Protein AF-A0A9W7JDX1-F1 (afdb_monomer_lite)

pLDDT: mean 94.57, std 7.33, range [54.56, 98.75]

Radius of gyration: 12.8 Å; chains: 1; bounding box: 27×19×37 Å

Structure (mmCIF, N/CA/C/O backbone):
data_AF-A0A9W7JDX1-F1
#
_entry.id   AF-A0A9W7JDX1-F1
#
loop_
_atom_site.group_PDB
_atom_site.id
_atom_site.type_symbol
_atom_site.label_atom_id
_atom_site.label_alt_id
_atom_site.label_comp_id
_atom_site.label_asym_id
_atom_site.label_entity_id
_atom_site.label_seq_id
_atom_site.pdbx_PDB_ins_code
_atom_site.Cartn_x
_atom_site.Cartn_y
_atom_site.Cartn_z
_atom_site.occupancy
_atom_site.B_iso_or_equiv
_atom_site.auth_seq_id
_atom_site.auth_comp_id
_atom_site.auth_asym_id
_atom_site.auth_atom_id
_atom_site.pdbx_PDB_model_num
ATOM 1 N N . MET A 1 1 ? 1.319 -6.743 -10.072 1.00 91.00 1 MET A N 1
ATOM 2 C CA . MET A 1 1 ? -0.100 -6.787 -9.621 1.00 91.00 1 MET A CA 1
ATOM 3 C C . MET A 1 1 ? -0.126 -6.725 -8.095 1.00 91.00 1 MET A C 1
ATOM 5 O O . MET A 1 1 ? 0.940 -6.750 -7.492 1.00 91.00 1 MET A O 1
ATOM 9 N N . CYS A 1 2 ? -1.292 -6.623 -7.458 1.00 97.00 2 CYS A N 1
ATOM 10 C CA . CYS A 1 2 ? -1.390 -6.691 -6.000 1.00 97.00 2 CYS A CA 1
ATOM 11 C C . CYS A 1 2 ? -2.699 -7.346 -5.545 1.00 97.00 2 CYS A C 1
ATOM 13 O O . CYS A 1 2 ? -3.661 -7.407 -6.314 1.00 97.00 2 CYS A O 1
ATOM 15 N N . THR A 1 3 ? -2.705 -7.841 -4.309 1.00 97.94 3 THR A N 1
ATOM 16 C CA . THR A 1 3 ? -3.874 -8.405 -3.624 1.00 97.94 3 THR A CA 1
ATOM 17 C C . THR A 1 3 ? -4.004 -7.814 -2.226 1.00 97.94 3 THR A C 1
ATOM 19 O O . THR A 1 3 ? -3.009 -7.394 -1.633 1.00 97.94 3 THR A O 1
ATOM 22 N N . LEU A 1 4 ? -5.221 -7.825 -1.683 1.00 98.56 4 LEU A N 1
ATOM 23 C CA . LEU A 1 4 ? -5.514 -7.418 -0.312 1.00 98.56 4 LEU A CA 1
ATOM 24 C C . LEU A 1 4 ? -6.248 -8.543 0.424 1.00 98.56 4 LEU A C 1
ATOM 26 O O . LEU A 1 4 ? -7.309 -8.984 -0.013 1.00 98.56 4 LEU A O 1
ATOM 30 N N . GLU A 1 5 ? -5.706 -8.964 1.562 1.00 98.38 5 GLU A N 1
ATOM 31 C CA . GLU A 1 5 ? -6.323 -9.928 2.474 1.00 98.38 5 GLU A CA 1
ATOM 32 C C . GLU A 1 5 ? -6.604 -9.264 3.830 1.00 98.38 5 GLU A C 1
ATOM 34 O O . GLU A 1 5 ? -5.821 -8.437 4.296 1.00 98.38 5 GLU A O 1
ATOM 39 N N . LYS A 1 6 ? -7.707 -9.631 4.492 1.00 97.75 6 LYS A N 1
ATOM 40 C CA . LYS A 1 6 ? -8.032 -9.172 5.849 1.00 97.75 6 LYS A CA 1
ATOM 41 C C . LYS A 1 6 ? -8.061 -10.349 6.822 1.00 97.75 6 LYS A C 1
ATOM 43 O O . LYS A 1 6 ? -8.778 -11.319 6.594 1.00 97.75 6 LYS A O 1
ATOM 48 N N . ARG A 1 7 ? -7.339 -10.227 7.939 1.00 97.31 7 ARG A N 1
ATOM 49 C CA . ARG A 1 7 ? -7.301 -11.187 9.055 1.00 97.31 7 ARG A CA 1
ATOM 50 C C . ARG A 1 7 ? -7.557 -10.450 10.368 1.00 97.31 7 ARG A C 1
ATOM 52 O O . ARG A 1 7 ? -6.646 -9.878 10.963 1.00 97.31 7 ARG A O 1
ATOM 59 N N . GLY A 1 8 ? -8.813 -10.420 10.811 1.00 95.38 8 GLY A N 1
ATOM 60 C CA . GLY A 1 8 ? -9.209 -9.597 11.959 1.00 95.38 8 GLY A CA 1
ATOM 61 C C . GLY A 1 8 ? -8.932 -8.110 11.697 1.00 95.38 8 GLY A C 1
ATOM 62 O O . GLY A 1 8 ? -9.425 -7.561 10.712 1.00 95.38 8 GLY A O 1
ATOM 63 N N . GLY A 1 9 ? -8.138 -7.470 12.564 1.00 96.94 9 GLY A N 1
ATOM 64 C CA . GLY A 1 9 ? -7.679 -6.080 12.399 1.00 96.94 9 GLY A CA 1
ATOM 65 C C . GLY A 1 9 ? -6.457 -5.904 11.485 1.00 96.94 9 GLY A C 1
ATOM 66 O O . GLY A 1 9 ? -5.999 -4.779 11.296 1.00 96.94 9 GLY A O 1
ATOM 67 N N . LEU A 1 10 ? -5.905 -6.989 10.933 1.00 98.44 10 LEU A N 1
ATOM 68 C CA . LEU A 1 10 ? -4.743 -6.943 10.046 1.00 98.44 10 LEU A CA 1
ATOM 69 C C . LEU A 1 10 ? -5.183 -6.928 8.584 1.00 98.44 10 LEU A C 1
ATOM 71 O O . LEU A 1 10 ? -5.950 -7.786 8.147 1.00 98.44 10 LEU A O 1
ATOM 75 N N . PHE A 1 11 ? -4.643 -5.989 7.820 1.00 98.75 11 PHE A N 1
ATOM 76 C CA . PHE A 1 11 ? -4.794 -5.897 6.375 1.00 98.75 11 PHE A CA 1
ATOM 77 C C . PHE A 1 11 ? -3.443 -6.209 5.737 1.00 98.75 11 PHE A C 1
ATOM 79 O O . PHE A 1 11 ? -2.460 -5.531 6.023 1.00 98.75 11 PHE A O 1
ATOM 86 N N . LEU A 1 12 ? -3.375 -7.241 4.902 1.00 98.69 12 LEU A N 1
ATOM 87 C CA . LEU A 1 12 ? -2.160 -7.667 4.221 1.00 98.69 12 LEU A CA 1
ATOM 88 C C . LEU A 1 12 ? -2.283 -7.305 2.744 1.00 98.69 12 LEU A C 1
ATOM 90 O O . LEU A 1 12 ? -3.048 -7.925 2.006 1.00 98.69 12 LEU A O 1
ATOM 94 N N . LEU A 1 13 ? -1.539 -6.287 2.322 1.00 98.56 13 LEU A N 1
ATOM 95 C CA . LEU A 1 13 ? -1.427 -5.884 0.927 1.00 98.56 13 LEU A CA 1
ATOM 96 C C . LEU A 1 13 ? -0.147 -6.487 0.343 1.00 98.56 13 LEU A C 1
ATOM 98 O O . LEU A 1 13 ? 0.953 -6.111 0.745 1.00 98.56 13 LEU A O 1
ATOM 102 N N . MET A 1 14 ? -0.289 -7.404 -0.610 1.00 98.06 14 MET A N 1
ATOM 103 C CA . MET A 1 14 ? 0.837 -8.111 -1.216 1.00 98.06 14 MET A CA 1
ATOM 104 C C . MET A 1 14 ? 1.025 -7.690 -2.672 1.00 98.06 14 MET A C 1
ATOM 106 O O . MET A 1 14 ? 0.104 -7.808 -3.479 1.00 98.06 14 MET A O 1
ATOM 110 N N . LEU A 1 15 ? 2.225 -7.228 -3.021 1.00 97.69 15 LEU A N 1
ATOM 111 C CA . LEU A 1 15 ? 2.679 -7.112 -4.403 1.00 97.69 15 LEU A CA 1
ATOM 112 C C . LEU A 1 15 ? 3.028 -8.512 -4.923 1.00 97.69 15 LEU A C 1
ATOM 114 O O . LEU A 1 15 ? 3.780 -9.252 -4.285 1.00 97.69 15 LEU A O 1
ATOM 118 N N . ILE A 1 16 ? 2.443 -8.869 -6.064 1.00 95.81 16 ILE A N 1
ATOM 119 C CA . ILE A 1 16 ? 2.589 -10.181 -6.703 1.00 95.81 16 ILE A CA 1
ATOM 120 C C . ILE A 1 16 ? 2.919 -10.028 -8.190 1.00 95.81 16 ILE A C 1
ATOM 122 O O . ILE A 1 16 ? 2.551 -9.025 -8.827 1.00 95.81 16 ILE A O 1
ATOM 126 N N . GLY A 1 17 ? 3.537 -11.058 -8.765 1.00 89.75 17 GLY A N 1
ATOM 127 C CA . GLY A 1 17 ? 3.847 -11.138 -10.191 1.00 89.75 17 GLY A CA 1
ATOM 128 C C . GLY A 1 17 ? 5.281 -11.585 -10.448 1.00 89.75 17 GLY A C 1
ATOM 129 O O . GLY A 1 17 ? 5.782 -12.493 -9.795 1.00 89.75 17 GLY A O 1
ATOM 130 N N . ASP A 1 18 ? 5.930 -10.929 -11.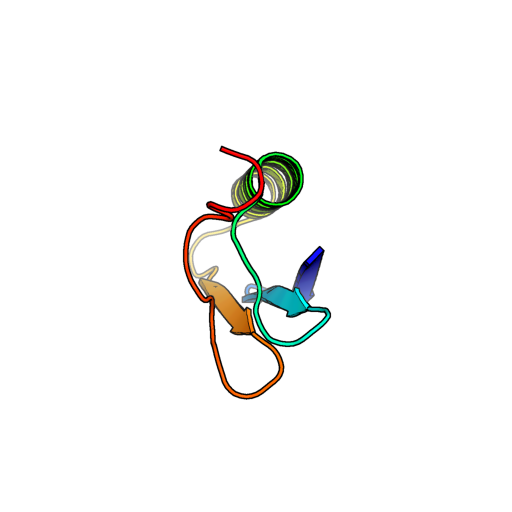404 1.00 85.88 18 ASP A N 1
ATOM 131 C CA . ASP A 1 18 ? 7.282 -11.228 -11.902 1.00 85.88 18 ASP A CA 1
ATOM 132 C C . ASP A 1 18 ? 8.434 -10.934 -10.918 1.00 85.88 18 ASP A C 1
ATOM 134 O O . ASP A 1 18 ? 9.604 -11.124 -11.254 1.00 85.88 18 ASP A O 1
ATOM 138 N N . GLY A 1 19 ? 8.130 -10.459 -9.707 1.00 86.75 19 GLY A N 1
ATOM 139 C CA . GLY A 1 19 ? 9.117 -10.109 -8.684 1.00 86.75 19 GLY A CA 1
ATOM 140 C C . GLY A 1 19 ? 9.895 -8.815 -8.953 1.00 86.75 19 GLY A C 1
ATOM 141 O O . GLY A 1 19 ? 10.803 -8.498 -8.185 1.00 86.75 19 GLY A O 1
ATOM 142 N N . GLN A 1 20 ? 9.565 -8.069 -10.014 1.00 91.56 20 GLN A N 1
ATOM 143 C CA . GLN A 1 20 ? 10.078 -6.715 -10.259 1.00 91.56 20 GLN A CA 1
ATOM 144 C C . GLN A 1 20 ? 9.161 -5.66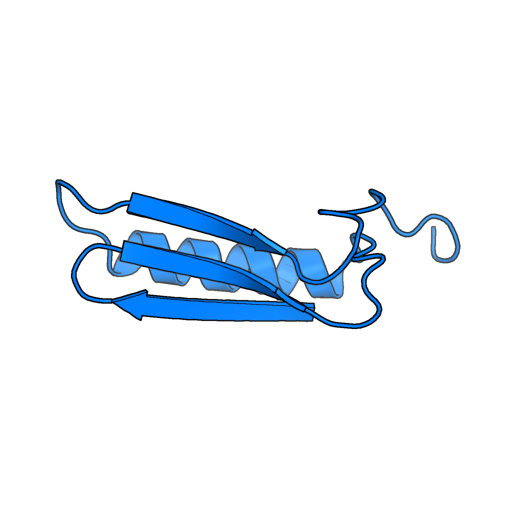7 -9.624 1.00 91.56 20 GLN A C 1
ATOM 146 O O . GLN A 1 20 ? 9.624 -4.663 -9.083 1.00 91.56 20 GLN A O 1
ATOM 151 N N . HIS A 1 21 ? 7.848 -5.909 -9.702 1.00 93.81 21 HIS A N 1
ATOM 152 C CA . HIS A 1 21 ? 6.798 -5.022 -9.194 1.00 93.81 21 HIS A CA 1
ATOM 153 C C . HIS A 1 21 ? 7.002 -3.554 -9.595 1.00 93.81 21 HIS A C 1
ATOM 155 O O . HIS A 1 21 ? 6.906 -2.649 -8.759 1.00 93.81 21 HIS A O 1
ATOM 161 N N . GLN A 1 22 ? 7.301 -3.326 -10.875 1.00 94.06 22 GLN A N 1
ATOM 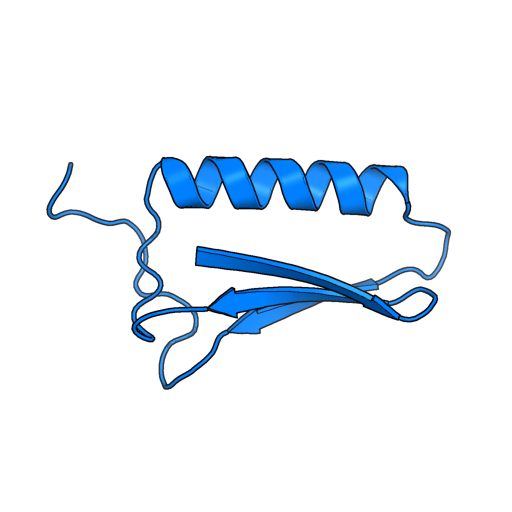162 C CA . GLN A 1 22 ? 7.360 -1.979 -11.429 1.00 94.06 22 GLN A CA 1
ATOM 163 C C . GLN A 1 22 ? 6.000 -1.281 -11.271 1.00 94.06 22 GLN A C 1
ATOM 165 O O . GLN A 1 22 ? 4.930 -1.886 -11.415 1.00 94.06 22 GLN A O 1
ATOM 170 N N . ILE A 1 23 ? 6.049 -0.001 -10.925 1.00 93.94 23 ILE A N 1
ATOM 171 C CA . ILE A 1 23 ? 4.896 0.838 -10.633 1.00 93.94 23 ILE A CA 1
ATOM 172 C C . ILE A 1 23 ? 4.370 1.395 -11.953 1.00 93.94 23 ILE A C 1
ATOM 174 O O . ILE A 1 23 ? 4.877 2.382 -12.480 1.00 93.94 23 ILE A O 1
ATOM 178 N N . THR A 1 24 ? 3.329 0.744 -12.464 1.00 93.3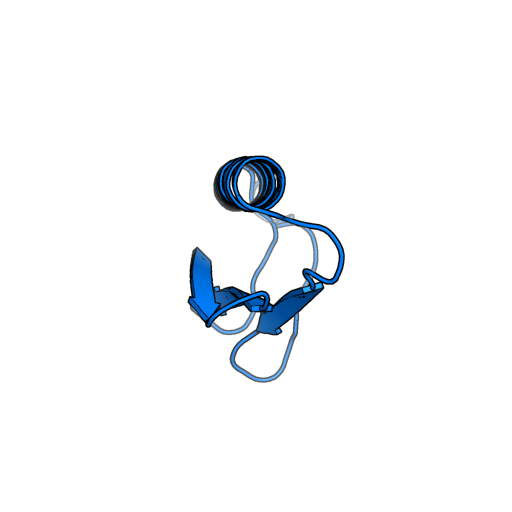1 24 THR A N 1
ATOM 179 C CA . THR A 1 24 ? 2.551 1.175 -13.629 1.00 93.31 24 THR A CA 1
ATOM 180 C C . THR A 1 24 ? 1.295 1.937 -13.201 1.00 93.31 24 THR A C 1
ATOM 182 O O . THR A 1 24 ? 0.842 1.8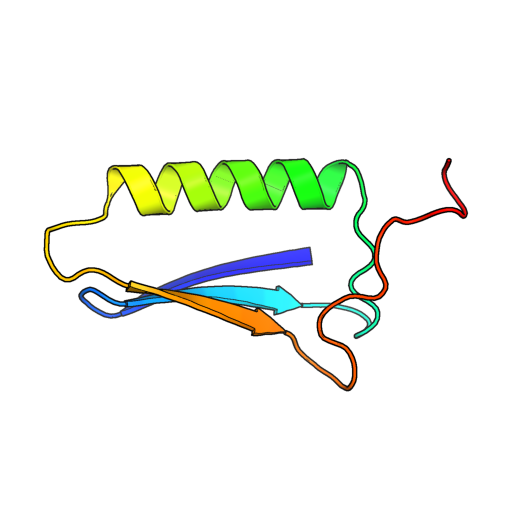11 -12.058 1.00 93.31 24 THR A O 1
ATOM 185 N N . ALA A 1 25 ? 0.673 2.677 -14.124 1.00 93.56 25 ALA A N 1
ATOM 186 C CA . ALA A 1 25 ? -0.603 3.357 -13.872 1.00 93.56 25 ALA A CA 1
ATOM 187 C C . ALA A 1 25 ? -1.699 2.389 -13.375 1.00 93.56 25 ALA A C 1
ATOM 189 O O . ALA A 1 25 ? -2.401 2.681 -12.405 1.00 93.56 25 ALA A O 1
ATOM 190 N N . ASP A 1 26 ? -1.780 1.192 -13.963 1.00 93.88 26 ASP A N 1
ATOM 191 C CA . ASP A 1 26 ? -2.718 0.147 -13.539 1.00 93.88 26 ASP A CA 1
ATOM 192 C C . ASP A 1 26 ? -2.453 -0.329 -12.107 1.00 93.88 26 ASP A C 1
ATOM 194 O O . ASP A 1 26 ? -3.389 -0.578 -11.340 1.00 93.88 26 ASP A O 1
ATOM 198 N N . LEU A 1 27 ? -1.176 -0.472 -11.727 1.00 94.75 27 LEU A N 1
ATOM 199 C CA . LEU A 1 27 ? -0.818 -0.864 -10.368 1.00 94.75 27 LEU A CA 1
ATOM 200 C C . LEU A 1 27 ? -1.181 0.239 -9.370 1.00 94.75 27 LEU A C 1
ATOM 202 O O . LEU A 1 27 ? -1.756 -0.073 -8.329 1.00 94.75 27 LEU A O 1
ATOM 206 N N . ILE A 1 28 ? -0.928 1.509 -9.701 1.00 96.19 28 ILE A N 1
ATOM 207 C CA . ILE A 1 28 ? -1.340 2.656 -8.877 1.00 96.19 28 ILE A CA 1
ATOM 208 C C . ILE A 1 28 ? -2.859 2.640 -8.666 1.00 96.19 28 ILE A C 1
ATOM 210 O O . ILE A 1 28 ? -3.314 2.733 -7.526 1.00 96.19 28 ILE A O 1
ATOM 214 N N . GLY A 1 29 ? -3.647 2.448 -9.729 1.00 97.75 29 GLY A N 1
ATOM 215 C CA . GLY A 1 29 ? -5.107 2.373 -9.631 1.00 97.75 29 GLY A CA 1
ATOM 216 C C . GLY A 1 29 ? -5.587 1.271 -8.680 1.00 97.75 29 GLY A C 1
ATOM 217 O O . GLY A 1 29 ? -6.451 1.504 -7.831 1.00 97.75 29 GLY A O 1
ATOM 218 N N . LYS A 1 30 ? -4.978 0.081 -8.750 1.00 97.50 30 LYS A N 1
ATOM 219 C CA . LYS A 1 30 ? -5.291 -1.037 -7.842 1.00 97.50 30 LYS A CA 1
ATOM 220 C C . LYS A 1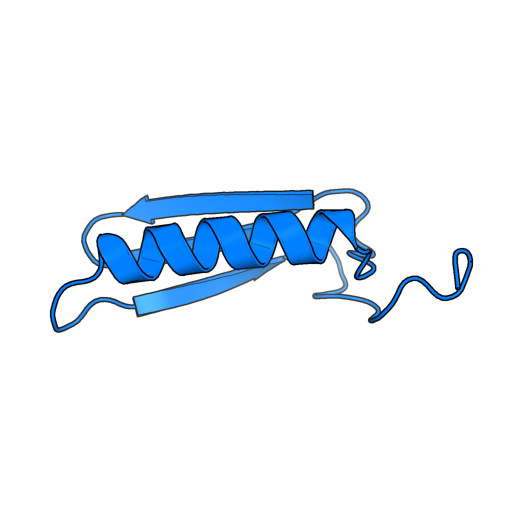 30 ? -4.880 -0.757 -6.397 1.00 97.50 30 LYS A C 1
ATOM 222 O O . LYS A 1 30 ? -5.654 -1.040 -5.485 1.00 97.50 30 LYS A O 1
ATOM 227 N N . LEU A 1 31 ? -3.698 -0.175 -6.180 1.00 97.62 31 LEU A N 1
ATOM 228 C CA . LEU A 1 31 ? -3.232 0.214 -4.848 1.00 97.62 31 LEU A CA 1
ATOM 229 C C . LEU A 1 31 ? -4.188 1.221 -4.208 1.00 97.62 31 LEU A C 1
ATOM 231 O O . LEU A 1 31 ? -4.613 1.013 -3.076 1.00 97.62 31 LEU A O 1
ATOM 235 N N . LEU A 1 32 ? -4.587 2.262 -4.941 1.00 98.44 32 LEU A N 1
ATOM 236 C CA . LEU A 1 32 ? -5.542 3.256 -4.454 1.00 98.44 32 LEU A CA 1
ATOM 237 C C . LEU A 1 32 ? -6.893 2.620 -4.109 1.00 98.44 32 LEU A C 1
ATOM 239 O O . LEU A 1 32 ? -7.421 2.872 -3.028 1.00 98.44 32 LEU A O 1
ATOM 243 N N . SER A 1 33 ? -7.413 1.738 -4.969 1.00 98.62 33 SER A N 1
ATOM 244 C CA . SER A 1 33 ? -8.657 1.005 -4.706 1.00 98.62 33 SER A CA 1
ATOM 245 C C . SER A 1 33 ? -8.581 0.169 -3.419 1.00 98.62 33 SER A C 1
ATOM 247 O O . SER A 1 33 ? -9.469 0.256 -2.566 1.00 98.62 33 SER A O 1
ATOM 249 N N . HIS A 1 34 ? -7.491 -0.576 -3.215 1.00 98.56 34 HIS A N 1
ATOM 250 C CA . HIS A 1 34 ? -7.288 -1.347 -1.988 1.00 98.56 34 HIS A CA 1
ATOM 251 C C . HIS A 1 34 ? -7.086 -0.464 -0.755 1.00 98.56 34 HIS A C 1
ATOM 253 O O . HIS A 1 34 ? -7.636 -0.772 0.298 1.00 98.56 34 HIS A O 1
ATOM 259 N N . LEU A 1 35 ? -6.368 0.656 -0.859 1.00 98.50 35 LEU A N 1
ATOM 260 C CA . LEU A 1 35 ? -6.219 1.599 0.253 1.00 98.50 35 LEU A CA 1
ATOM 261 C C . LEU A 1 35 ? -7.564 2.222 0.652 1.00 98.50 35 LEU A C 1
ATOM 263 O O . LEU A 1 35 ? -7.847 2.344 1.845 1.00 98.50 35 LEU A O 1
ATOM 267 N N . SER A 1 36 ? -8.427 2.548 -0.315 1.00 98.62 36 SER A N 1
ATOM 268 C CA . SER A 1 36 ? -9.803 2.979 -0.043 1.00 98.62 36 SER A CA 1
ATOM 269 C C . SER A 1 36 ? -10.602 1.898 0.688 1.00 98.62 36 SER A C 1
ATOM 271 O O . SER A 1 36 ? -11.292 2.203 1.661 1.00 98.62 36 SER A O 1
ATOM 273 N N . GLN A 1 37 ? -10.468 0.633 0.277 1.00 98.50 37 GLN A N 1
ATOM 274 C CA . GLN A 1 37 ? -11.109 -0.502 0.944 1.00 98.50 37 GLN A CA 1
ATOM 275 C C . GLN A 1 37 ? -10.603 -0.692 2.384 1.00 98.50 37 GLN A C 1
ATOM 277 O O . GLN A 1 37 ? -11.413 -0.868 3.292 1.00 98.50 37 GLN A O 1
ATOM 282 N N . VAL A 1 38 ? -9.287 -0.619 2.612 1.00 98.50 38 VAL A N 1
ATOM 283 C CA . VAL A 1 38 ? -8.683 -0.696 3.954 1.00 98.50 38 VAL A CA 1
ATOM 284 C C . VAL A 1 38 ? -9.226 0.423 4.834 1.00 98.50 38 VAL A C 1
ATOM 286 O O . VAL A 1 38 ? -9.726 0.155 5.923 1.00 98.50 38 VAL A O 1
ATOM 289 N N . LYS A 1 39 ? -9.206 1.669 4.344 1.00 98.06 39 LYS A N 1
ATOM 290 C CA . LYS A 1 39 ? -9.702 2.835 5.084 1.00 98.06 39 LYS A CA 1
ATOM 291 C C . LYS A 1 39 ? -11.174 2.691 5.478 1.00 98.06 39 LYS A C 1
ATOM 293 O O . LYS A 1 39 ? -11.528 3.045 6.596 1.00 98.06 39 LYS A O 1
ATOM 298 N N . ALA A 1 40 ? -12.016 2.163 4.589 1.00 98.31 40 ALA A N 1
ATOM 299 C CA . ALA A 1 40 ? -13.441 1.968 4.857 1.00 98.31 40 ALA A CA 1
ATOM 300 C C . ALA A 1 40 ? -13.728 0.874 5.902 1.00 98.31 40 ALA A C 1
ATOM 302 O O . ALA A 1 40 ? -14.783 0.885 6.529 1.00 98.31 40 ALA A O 1
ATOM 303 N N . GLN A 1 41 ? -12.812 -0.081 6.077 1.00 97.94 41 GLN A N 1
ATOM 304 C CA . GLN A 1 41 ? -13.005 -1.245 6.947 1.00 97.94 41 GLN A CA 1
ATOM 305 C C . GLN A 1 41 ? -12.176 -1.213 8.236 1.00 97.94 41 GLN A C 1
ATOM 307 O O . GLN A 1 41 ? -12.329 -2.111 9.071 1.00 97.94 41 GLN A O 1
ATOM 312 N N . ALA A 1 42 ? -11.258 -0.257 8.365 1.00 98.00 42 ALA A N 1
ATOM 313 C CA . ALA A 1 42 ? -10.369 -0.135 9.507 1.00 98.00 42 ALA A CA 1
ATOM 314 C C . ALA A 1 42 ? -11.119 0.374 10.745 1.00 98.00 42 ALA A C 1
ATOM 316 O O . ALA A 1 42 ? -11.921 1.303 10.687 1.00 98.00 42 ALA A O 1
ATOM 317 N N . THR A 1 43 ? -10.799 -0.220 11.886 1.00 97.25 43 THR A N 1
ATOM 318 C CA . THR A 1 43 ? -11.228 0.207 13.224 1.00 97.25 43 THR A CA 1
ATOM 319 C C . THR A 1 43 ? -10.001 0.605 14.052 1.00 97.25 43 THR A C 1
ATOM 321 O O . THR A 1 43 ? -8.879 0.257 13.667 1.00 97.25 43 THR A O 1
ATOM 324 N N . PRO A 1 44 ? -10.155 1.292 15.201 1.00 97.88 44 PRO A N 1
ATOM 325 C CA . PRO A 1 44 ? -9.033 1.547 16.106 1.00 97.88 44 PRO A CA 1
ATOM 326 C C . PRO A 1 44 ? -8.245 0.262 16.406 1.00 97.88 44 PRO A C 1
ATOM 328 O O . PRO A 1 44 ? -8.836 -0.787 16.656 1.00 97.88 44 PRO A O 1
ATOM 331 N N . GLY A 1 45 ? -6.915 0.338 16.316 1.00 96.81 45 GLY A N 1
ATOM 332 C CA . GLY A 1 45 ? -6.022 -0.820 16.455 1.00 96.81 45 GLY A CA 1
ATOM 333 C C . GLY A 1 45 ? -5.818 -1.653 15.181 1.00 96.81 45 GLY A C 1
ATOM 334 O O . GLY A 1 45 ? -5.075 -2.630 15.218 1.00 96.81 45 GLY A O 1
ATOM 335 N N . SER A 1 46 ? -6.437 -1.286 14.055 1.00 98.31 46 SER A N 1
ATOM 336 C CA . SER A 1 46 ? -6.156 -1.925 12.764 1.00 98.31 46 SER A CA 1
ATOM 337 C C . SER A 1 46 ? -4.767 -1.571 12.235 1.00 98.31 46 SER A C 1
ATOM 339 O O . SER A 1 46 ? -4.285 -0.456 12.436 1.00 98.31 46 SER A O 1
ATOM 341 N N . VAL A 1 47 ? -4.152 -2.497 11.498 1.00 98.31 47 VAL A N 1
ATOM 342 C CA . VAL A 1 47 ? -2.813 -2.329 10.914 1.00 98.31 47 VAL A CA 1
ATOM 343 C C . VAL A 1 47 ? -2.820 -2.758 9.452 1.00 98.31 47 VAL A C 1
ATOM 345 O O . VAL A 1 47 ? -3.323 -3.830 9.118 1.00 98.31 47 VAL A O 1
ATOM 348 N N . LEU A 1 48 ? -2.226 -1.936 8.585 1.00 98.62 48 LEU A N 1
ATOM 349 C CA . LEU A 1 48 ? -1.904 -2.305 7.209 1.00 98.62 48 LEU A CA 1
ATOM 350 C C . LEU A 1 48 ? -0.444 -2.749 7.129 1.00 98.62 48 LEU A C 1
ATOM 352 O O . LEU A 1 48 ? 0.464 -1.989 7.457 1.00 98.62 48 LEU A O 1
ATOM 356 N N . ILE A 1 49 ? -0.230 -3.965 6.647 1.00 98.62 49 ILE A N 1
ATOM 357 C CA . ILE A 1 49 ? 1.080 -4.537 6.368 1.00 98.62 49 ILE A CA 1
ATOM 358 C C . ILE A 1 49 ? 1.224 -4.614 4.851 1.00 98.62 49 ILE A C 1
ATOM 360 O O . ILE A 1 49 ? 0.368 -5.178 4.168 1.00 98.62 49 ILE A O 1
ATOM 364 N N . THR A 1 50 ? 2.309 -4.050 4.326 1.00 98.19 50 THR A N 1
ATOM 365 C CA . THR A 1 50 ? 2.647 -4.145 2.904 1.00 98.19 50 THR A CA 1
ATOM 366 C C . THR A 1 50 ? 3.789 -5.133 2.717 1.00 98.19 50 THR A C 1
ATOM 368 O O . THR A 1 50 ? 4.759 -5.133 3.474 1.00 98.19 50 THR A O 1
ATOM 371 N N . GLN A 1 51 ? 3.639 -6.032 1.752 1.00 97.00 51 GLN A N 1
ATOM 372 C CA . GLN A 1 51 ? 4.582 -7.113 1.482 1.00 97.00 51 GLN A CA 1
ATOM 373 C C . GLN A 1 51 ? 4.708 -7.333 -0.022 1.00 97.00 51 GLN A C 1
ATOM 375 O O . GLN A 1 51 ? 3.892 -6.848 -0.804 1.00 97.00 51 GLN A O 1
ATOM 380 N N . ALA A 1 52 ? 5.726 -8.077 -0.431 1.00 97.31 52 ALA A N 1
ATOM 381 C CA . ALA A 1 52 ? 6.024 -8.334 -1.829 1.00 97.31 52 ALA A CA 1
ATOM 382 C C . ALA A 1 52 ? 6.625 -9.733 -1.997 1.00 97.31 52 ALA A C 1
ATOM 384 O O . ALA A 1 52 ? 7.319 -10.221 -1.106 1.00 97.31 52 ALA A O 1
ATOM 385 N N . GLN A 1 53 ? 6.354 -10.374 -3.133 1.00 95.62 53 GLN A N 1
ATOM 386 C CA . GLN A 1 53 ? 6.975 -11.645 -3.510 1.00 95.62 53 GLN A CA 1
ATOM 387 C C . GLN A 1 53 ? 8.374 -11.463 -4.126 1.00 95.62 53 GLN A C 1
ATOM 389 O O . GLN A 1 53 ? 8.681 -10.465 -4.765 1.00 95.62 53 GLN A O 1
ATOM 394 N N . GLY A 1 54 ? 9.226 -12.478 -4.012 1.00 93.31 54 GLY A N 1
ATOM 395 C CA . GLY A 1 54 ? 10.523 -12.478 -4.689 1.00 93.31 54 GLY A CA 1
ATOM 396 C C . GLY A 1 54 ? 11.577 -11.594 -4.019 1.00 93.31 54 GLY A C 1
ATOM 397 O O . GLY A 1 54 ? 11.531 -11.331 -2.820 1.00 93.31 54 GLY A O 1
ATOM 398 N N . LYS A 1 55 ? 12.597 -11.216 -4.798 1.00 94.75 55 LYS A N 1
ATOM 399 C CA . LYS A 1 55 ? 13.822 -10.581 -4.284 1.00 94.75 55 LYS A CA 1
ATOM 400 C C . LYS A 1 55 ? 13.651 -9.092 -3.989 1.00 94.75 55 LYS A C 1
ATOM 402 O O . LYS A 1 55 ? 14.317 -8.572 -3.096 1.00 94.75 55 LYS A O 1
ATOM 407 N N . PHE A 1 56 ? 12.808 -8.411 -4.757 1.00 94.81 56 PHE A N 1
ATOM 408 C CA . PHE A 1 56 ? 12.626 -6.969 -4.669 1.00 94.81 56 PHE A CA 1
ATOM 409 C C . PHE A 1 56 ? 11.232 -6.649 -4.158 1.00 94.81 56 PHE A C 1
ATOM 411 O O . PHE A 1 56 ? 10.248 -7.278 -4.545 1.00 94.81 56 PHE A O 1
ATOM 418 N N . PHE A 1 57 ? 11.140 -5.625 -3.310 1.00 95.69 57 PHE A N 1
ATOM 419 C CA . PHE A 1 57 ? 9.836 -5.112 -2.919 1.00 95.69 57 PHE A CA 1
ATOM 420 C C . PHE A 1 57 ? 9.151 -4.448 -4.117 1.00 95.69 57 PHE A C 1
ATOM 422 O O . PHE A 1 57 ? 8.053 -4.835 -4.501 1.00 95.69 57 PHE A O 1
ATOM 429 N N . SER A 1 58 ? 9.833 -3.485 -4.735 1.00 95.69 58 SER A N 1
ATOM 430 C CA . SER A 1 58 ? 9.469 -2.858 -6.004 1.00 95.69 58 SER A CA 1
ATOM 431 C C . SER A 1 58 ? 10.706 -2.219 -6.619 1.00 95.69 58 SER A C 1
ATOM 433 O O . SER A 1 58 ? 11.551 -1.699 -5.890 1.00 95.69 58 SER A O 1
ATOM 435 N N . ASN A 1 59 ? 10.787 -2.230 -7.947 1.00 94.69 59 ASN A N 1
ATOM 436 C CA . ASN A 1 59 ? 11.844 -1.567 -8.707 1.00 94.69 59 ASN A CA 1
ATOM 437 C C . ASN A 1 59 ? 11.464 -0.156 -9.186 1.00 94.69 59 ASN A C 1
ATOM 439 O O . ASN A 1 59 ? 12.091 0.379 -10.093 1.00 94.69 59 ASN A O 1
ATOM 443 N N . GLY A 1 60 ? 10.474 0.476 -8.547 1.00 93.69 60 GLY A N 1
ATOM 444 C CA . GLY A 1 60 ? 10.078 1.853 -8.849 1.00 93.69 60 GLY A CA 1
ATOM 445 C C . GLY A 1 60 ? 9.199 1.951 -10.093 1.00 93.69 60 GLY A C 1
ATOM 446 O O . GLY A 1 60 ? 8.559 0.974 -10.468 1.00 93.69 60 GLY A O 1
ATOM 447 N N . PHE A 1 61 ? 9.104 3.139 -10.691 1.00 93.62 61 PHE A N 1
ATOM 448 C CA . PHE A 1 61 ? 8.256 3.375 -11.864 1.00 93.62 61 PHE A CA 1
ATOM 449 C C . PHE A 1 61 ? 8.682 2.540 -13.074 1.00 93.62 61 PHE A C 1
ATOM 451 O O . PHE A 1 61 ? 9.868 2.319 -13.300 1.00 93.62 61 PHE A O 1
ATOM 458 N N . ASP A 1 62 ? 7.694 2.105 -13.853 1.00 87.81 62 ASP A N 1
ATOM 459 C CA . ASP A 1 62 ? 7.923 1.543 -15.184 1.00 87.81 62 ASP A CA 1
ATOM 460 C C . ASP A 1 62 ? 8.324 2.682 -16.137 1.00 87.81 62 ASP A C 1
ATOM 462 O O . ASP A 1 62 ? 7.484 3.479 -16.557 1.00 87.81 62 ASP A O 1
ATOM 466 N N . LEU A 1 63 ? 9.628 2.797 -16.401 1.00 86.69 63 LEU A N 1
ATOM 467 C CA . LEU A 1 63 ? 10.199 3.822 -17.279 1.00 86.69 63 LEU A CA 1
ATOM 468 C C . LEU A 1 63 ? 10.194 3.407 -18.756 1.00 86.69 63 LEU A C 1
ATOM 470 O O . LEU A 1 63 ? 10.367 4.266 -19.614 1.00 86.69 63 LEU A O 1
ATOM 474 N N . ASP A 1 64 ? 9.966 2.126 -19.060 1.00 80.50 64 ASP A N 1
ATOM 475 C CA . ASP A 1 64 ? 9.917 1.621 -20.440 1.00 80.50 64 ASP A CA 1
ATOM 476 C C . ASP A 1 64 ? 8.586 1.977 -21.129 1.00 80.50 64 ASP A C 1
ATOM 478 O O . ASP A 1 64 ? 8.430 1.828 -22.343 1.00 80.50 64 ASP A O 1
ATOM 482 N N . ARG A 1 65 ? 7.614 2.455 -20.345 1.00 63.22 65 ARG A N 1
ATOM 483 C CA . ARG A 1 65 ? 6.295 2.922 -20.788 1.00 63.22 65 ARG A CA 1
ATOM 484 C C . ARG A 1 65 ? 6.042 4.413 -20.531 1.00 63.22 65 ARG A C 1
ATOM 486 O O . ARG A 1 65 ? 4.891 4.839 -20.650 1.00 63.22 65 ARG A O 1
ATOM 493 N N . ALA A 1 66 ? 7.074 5.168 -20.147 1.00 54.56 66 ALA A N 1
ATOM 494 C CA . ALA A 1 66 ? 7.006 6.610 -19.893 1.00 54.56 66 ALA A CA 1
ATOM 495 C C . ALA A 1 66 ? 7.119 7.451 -21.175 1.00 54.56 66 ALA A C 1
ATOM 497 O O . ALA A 1 66 ? 7.842 7.034 -22.107 1.00 54.56 66 ALA A O 1
#

Organism: Hibiscus trionum (NCBI:txid183268)

Sequence (66 aa):
MCTLEKRGGLFLLMLIGDGQHQITADLIGKLLSHLSQVKAQATPGSVLITQAQGKFFSNGFDLDRA

Secondary structure (DSSP, 8-state):
-EEEEEETTEEEEEE-SSS---B-HHHHHHHHHHHHHHHHH--TT-EEEEEESSS-S---B--TT-

Foldseek 3Di:
DWDWDDDPLEIEIEADDPQQAADDPVNVVVVVVVVVVNVVPHDPPHDYDYYYDDDDSHNYHDPVVD

InterPro domains:
  IPR029045 ClpP/crotonase-like domain superfamily [SSF52096] (3-64)